Pr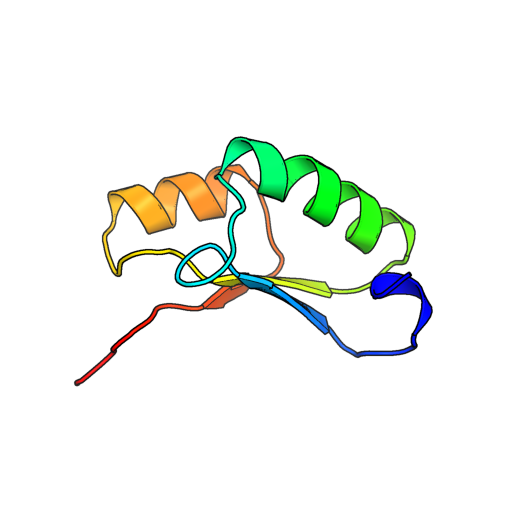otein AF-A0A392VZ90-F1 (afdb_monomer_lite)

Structure (mmCIF, N/CA/C/O backbone):
data_AF-A0A392VZ90-F1
#
_entry.id   AF-A0A392VZ90-F1
#
loop_
_atom_site.group_PDB
_atom_site.id
_atom_site.type_symbol
_atom_site.label_atom_id
_atom_site.label_alt_id
_atom_site.label_comp_id
_atom_site.label_asym_id
_atom_site.label_entity_id
_atom_site.label_seq_id
_atom_site.pdbx_PDB_ins_code
_atom_site.Cartn_x
_atom_site.Cartn_y
_atom_site.Cartn_z
_atom_site.occupancy
_atom_site.B_iso_or_equiv
_atom_site.auth_seq_id
_atom_site.auth_comp_id
_atom_site.auth_asym_id
_atom_site.auth_atom_id
_atom_site.pdbx_PDB_model_num
ATOM 1 N N . ILE A 1 1 ? -12.568 -1.155 8.224 1.00 90.56 1 ILE A N 1
ATOM 2 C CA . ILE A 1 1 ? -12.555 -2.364 9.089 1.00 90.56 1 ILE A CA 1
ATOM 3 C C . ILE A 1 1 ? -11.141 -2.662 9.571 1.00 90.56 1 ILE A C 1
ATOM 5 O O . ILE A 1 1 ? -10.936 -2.582 10.770 1.00 90.56 1 ILE A O 1
ATOM 9 N N . ALA A 1 2 ? -10.167 -2.916 8.684 1.00 94.31 2 ALA A N 1
ATOM 10 C CA . ALA A 1 2 ? -8.788 -3.236 9.088 1.00 94.31 2 ALA A CA 1
ATOM 11 C C . ALA A 1 2 ? -8.164 -2.212 10.061 1.00 94.31 2 ALA A C 1
ATOM 13 O O . ALA A 1 2 ? -7.630 -2.603 11.091 1.00 94.31 2 ALA A O 1
ATOM 14 N N . GLY A 1 3 ? -8.329 -0.909 9.808 1.00 96.12 3 GLY A N 1
ATOM 15 C CA . GLY A 1 3 ? -7.829 0.144 10.704 1.00 96.12 3 GLY A CA 1
ATOM 16 C C . GLY A 1 3 ? -8.489 0.215 12.093 1.00 96.12 3 GLY A C 1
ATOM 17 O O . GLY A 1 3 ? -7.983 0.862 12.995 1.00 96.12 3 GLY A O 1
ATOM 18 N N . LEU A 1 4 ? -9.612 -0.474 12.308 1.00 97.06 4 LEU A N 1
ATOM 19 C CA . LEU A 1 4 ? -10.284 -0.531 13.614 1.00 97.06 4 LEU A CA 1
ATOM 20 C C . LEU A 1 4 ? -9.975 -1.828 14.376 1.00 97.06 4 LEU A C 1
ATOM 22 O O . LEU A 1 4 ? -10.497 -2.033 15.466 1.00 97.06 4 LEU A O 1
ATOM 26 N N . ALA A 1 5 ? -9.160 -2.718 13.805 1.00 97.31 5 ALA A N 1
ATOM 27 C CA . ALA A 1 5 ? -8.892 -4.040 14.367 1.00 97.31 5 ALA A CA 1
ATOM 28 C C . ALA A 1 5 ? -7.767 -4.056 15.422 1.00 97.31 5 ALA A C 1
ATOM 30 O O . ALA A 1 5 ? -7.495 -5.108 15.992 1.00 97.31 5 ALA A O 1
ATOM 31 N N . GLY A 1 6 ? -7.125 -2.913 15.694 1.00 95.88 6 GLY A N 1
ATOM 32 C CA . GLY A 1 6 ? -6.063 -2.797 16.701 1.00 95.88 6 GLY A CA 1
ATOM 33 C C . GLY A 1 6 ? -4.677 -3.259 16.237 1.00 95.88 6 GLY A C 1
ATOM 34 O O . GLY A 1 6 ? -3.828 -3.533 17.078 1.00 95.88 6 GLY A O 1
ATOM 35 N N . TYR A 1 7 ? -4.441 -3.358 14.925 1.00 97.31 7 TYR A N 1
ATOM 36 C CA . TYR A 1 7 ? -3.103 -3.606 14.378 1.00 97.31 7 TYR A CA 1
ATOM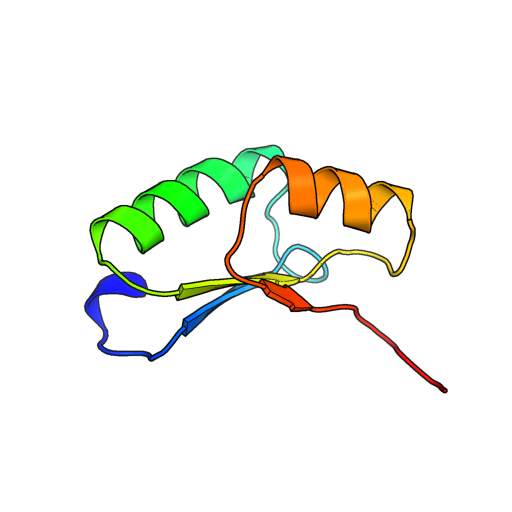 37 C C . TYR A 1 7 ? -2.210 -2.367 14.494 1.00 97.31 7 TYR A C 1
ATOM 39 O O . TYR A 1 7 ? -2.688 -1.246 14.323 1.00 97.31 7 TYR A O 1
ATOM 47 N N . ASP A 1 8 ? -0.904 -2.577 14.677 1.00 97.81 8 ASP A N 1
ATOM 48 C CA . ASP A 1 8 ? 0.088 -1.494 14.652 1.00 97.81 8 ASP A CA 1
ATOM 49 C C . ASP A 1 8 ? 0.178 -0.835 13.265 1.00 97.81 8 ASP A C 1
ATOM 51 O O . ASP A 1 8 ? 0.353 0.379 13.143 1.00 97.81 8 ASP A O 1
ATOM 55 N N . PHE A 1 9 ? 0.025 -1.635 12.204 1.00 98.06 9 PHE A N 1
ATOM 56 C CA . PHE A 1 9 ? -0.016 -1.167 10.824 1.00 98.06 9 PHE A CA 1
ATOM 57 C C . PHE A 1 9 ? -0.837 -2.091 9.919 1.00 98.06 9 PHE A C 1
ATOM 59 O O . PHE A 1 9 ? -1.118 -3.243 10.249 1.00 98.06 9 PHE A O 1
ATOM 66 N N . VAL A 1 10 ? -1.185 -1.587 8.736 1.00 98.12 10 VAL A N 1
ATOM 67 C CA . VAL A 1 10 ? -1.835 -2.343 7.659 1.00 98.12 10 VAL A CA 1
ATOM 68 C C . VAL A 1 10 ? -1.022 -2.202 6.378 1.00 98.12 10 VAL A C 1
ATOM 70 O O . VAL A 1 10 ? -0.595 -1.103 6.024 1.00 98.12 10 VAL A O 1
ATOM 73 N N . VAL A 1 11 ? -0.830 -3.315 5.668 1.00 97.75 11 VAL A N 1
ATOM 74 C CA . VAL A 1 11 ? -0.195 -3.321 4.346 1.00 97.75 11 VAL A CA 1
ATOM 75 C C . VAL A 1 11 ? -1.262 -3.188 3.265 1.00 97.75 11 VAL A C 1
ATOM 77 O O . VAL A 1 11 ? -2.198 -3.983 3.205 1.00 97.75 11 VAL A O 1
ATOM 80 N N . ILE A 1 12 ? -1.102 -2.195 2.397 1.00 97.38 12 ILE A N 1
ATOM 81 C CA . ILE A 1 12 ? -1.845 -2.073 1.145 1.00 97.38 12 ILE A CA 1
ATOM 82 C C . ILE A 1 12 ? -1.004 -2.768 0.073 1.00 97.38 12 ILE A C 1
ATOM 84 O O . ILE A 1 12 ? 0.073 -2.287 -0.283 1.00 97.38 12 ILE A O 1
ATOM 88 N N . ASP A 1 13 ? -1.472 -3.924 -0.393 1.00 96.94 13 ASP A N 1
ATOM 89 C CA . ASP A 1 13 ? -0.759 -4.753 -1.365 1.00 96.94 13 ASP A CA 1
ATOM 90 C C . ASP A 1 13 ? -1.125 -4.360 -2.800 1.00 96.94 13 ASP A C 1
ATOM 92 O O . ASP A 1 13 ? -2.268 -4.543 -3.222 1.00 96.94 13 ASP A O 1
ATOM 96 N N . MET A 1 14 ? -0.151 -3.825 -3.540 1.00 96.38 14 MET A N 1
ATOM 97 C CA . MET A 1 14 ? -0.275 -3.550 -4.973 1.00 96.38 14 MET A CA 1
ATOM 98 C C . MET A 1 14 ? 0.522 -4.528 -5.852 1.00 96.38 14 MET A C 1
ATOM 100 O O . MET A 1 14 ? 0.516 -4.366 -7.067 1.00 96.38 14 MET A O 1
ATOM 104 N N . GLU A 1 15 ? 1.222 -5.513 -5.283 1.00 96.62 15 GLU A N 1
ATOM 105 C CA . GLU A 1 15 ? 1.963 -6.525 -6.052 1.00 96.62 15 GLU A CA 1
ATOM 106 C C . GLU A 1 15 ? 1.075 -7.714 -6.415 1.00 96.62 15 GLU A C 1
ATOM 108 O O . GLU A 1 15 ? 1.072 -8.184 -7.553 1.00 96.62 15 GLU A O 1
ATOM 113 N N . HIS A 1 16 ? 0.305 -8.201 -5.445 1.00 95.62 16 HIS A N 1
ATOM 114 C CA . HIS A 1 16 ? -0.599 -9.337 -5.636 1.00 95.62 16 HIS A CA 1
ATOM 115 C C . HIS A 1 16 ? -2.060 -8.981 -5.360 1.00 95.62 16 HIS A C 1
ATOM 117 O O . HIS A 1 16 ? -2.963 -9.768 -5.654 1.00 95.62 16 HIS A O 1
ATOM 123 N N . GLY A 1 17 ? -2.308 -7.798 -4.796 1.00 91.44 17 GLY A N 1
ATOM 124 C CA . GLY A 1 17 ? -3.648 -7.251 -4.677 1.00 91.44 17 GLY A CA 1
ATOM 125 C C . GLY A 1 17 ? -4.201 -6.803 -6.030 1.00 91.44 17 GLY A C 1
ATOM 126 O O . GLY A 1 17 ? -3.474 -6.470 -6.958 1.00 91.44 17 GLY A O 1
ATOM 127 N N . HIS A 1 18 ? -5.525 -6.745 -6.125 1.00 88.88 18 HIS A N 1
ATOM 128 C CA . HIS A 1 18 ? -6.222 -6.290 -7.334 1.00 88.88 18 HIS A CA 1
ATOM 129 C C . HIS A 1 18 ? -6.253 -4.755 -7.466 1.00 88.88 18 HIS A C 1
ATOM 131 O O . HIS A 1 18 ? -6.844 -4.232 -8.407 1.00 88.88 18 HIS A O 1
ATOM 137 N N . GLY A 1 19 ? -5.690 -4.037 -6.490 1.00 84.44 19 GLY A N 1
ATOM 138 C CA . GLY A 1 19 ? -5.738 -2.583 -6.404 1.00 84.44 19 GLY A CA 1
ATOM 139 C C . GLY A 1 19 ? -4.649 -1.910 -7.233 1.00 84.44 19 GLY A C 1
ATOM 140 O O . GLY A 1 19 ? -3.512 -2.371 -7.304 1.00 84.44 19 GLY A O 1
ATOM 141 N N . SER A 1 20 ? -4.998 -0.778 -7.828 1.00 89.38 20 SER A N 1
ATOM 142 C CA . SER A 1 20 ? -4.074 0.127 -8.499 1.00 89.38 20 SER A CA 1
ATOM 143 C C . SER A 1 20 ? -3.585 1.231 -7.558 1.00 89.38 20 SER A C 1
ATOM 145 O O . SER A 1 20 ? -4.045 1.386 -6.425 1.00 89.38 20 SER A O 1
ATOM 147 N N . ILE A 1 21 ? -2.679 2.075 -8.055 1.00 90.31 21 ILE A N 1
ATOM 148 C CA . ILE A 1 21 ? -2.207 3.247 -7.310 1.00 90.31 21 ILE A CA 1
ATOM 149 C C . ILE A 1 21 ? -3.345 4.209 -6.935 1.00 90.31 21 ILE A C 1
ATOM 151 O O . ILE A 1 21 ? -3.321 4.817 -5.868 1.00 90.31 21 ILE A O 1
ATOM 155 N N . SER A 1 22 ? -4.361 4.326 -7.792 1.00 92.81 22 SER A N 1
ATOM 156 C CA . SER A 1 22 ? -5.524 5.175 -7.540 1.00 92.81 22 SER A CA 1
ATOM 157 C C . SER A 1 22 ? -6.413 4.615 -6.428 1.00 92.81 22 SER A C 1
ATOM 159 O O . SER A 1 22 ? -7.044 5.391 -5.714 1.00 92.81 22 SER A O 1
ATOM 161 N N . ASP A 1 23 ? -6.408 3.294 -6.233 1.00 94.62 23 ASP A N 1
ATOM 162 C CA . ASP A 1 23 ? -7.159 2.616 -5.171 1.00 94.62 23 ASP A CA 1
ATOM 163 C C . ASP A 1 23 ? -6.437 2.679 -3.815 1.00 94.62 23 ASP A C 1
ATOM 165 O O . ASP A 1 23 ? -7.071 2.587 -2.763 1.00 94.62 23 ASP A O 1
ATOM 169 N N . ALA A 1 24 ? -5.116 2.889 -3.818 1.00 95.69 24 ALA A N 1
ATOM 170 C CA . ALA A 1 24 ? -4.328 3.011 -2.595 1.00 95.69 24 ALA A CA 1
ATOM 171 C C . ALA A 1 24 ? -4.675 4.278 -1.794 1.00 95.69 24 ALA A C 1
ATOM 173 O O . ALA A 1 24 ? -4.745 4.222 -0.567 1.00 95.69 24 ALA A O 1
ATOM 174 N N . LEU A 1 25 ? -4.938 5.411 -2.457 1.00 95.88 25 LEU A N 1
ATOM 175 C CA . LEU A 1 25 ? -5.194 6.687 -1.775 1.00 95.88 25 LEU A CA 1
ATOM 176 C C . LEU A 1 25 ? -6.435 6.650 -0.852 1.00 95.88 25 LEU A C 1
ATOM 178 O O . LEU A 1 25 ? -6.317 7.048 0.309 1.00 95.88 25 LEU A O 1
ATOM 182 N N . PRO A 1 26 ? -7.607 6.132 -1.278 1.00 96.56 26 PRO A N 1
ATOM 183 C CA . PRO A 1 26 ? -8.739 5.922 -0.374 1.00 96.56 26 PRO A CA 1
ATOM 184 C C . PRO A 1 26 ? -8.413 5.038 0.839 1.00 96.56 26 PRO A C 1
ATOM 186 O O . PRO A 1 26 ? -8.856 5.338 1.949 1.00 96.56 26 PRO A O 1
ATOM 189 N N . CYS A 1 27 ? -7.618 3.979 0.657 1.00 96.62 27 CYS A N 1
ATOM 190 C CA . CYS A 1 27 ? -7.178 3.117 1.756 1.00 96.62 27 CYS A CA 1
ATOM 191 C C . CYS A 1 27 ? -6.292 3.875 2.754 1.00 96.62 27 CYS A C 1
ATOM 193 O O . CYS A 1 27 ? -6.495 3.750 3.962 1.00 96.62 27 CYS A O 1
ATOM 195 N N . LEU A 1 28 ? -5.360 4.699 2.264 1.00 97.06 28 LEU A N 1
ATOM 196 C CA . LEU A 1 28 ? -4.510 5.548 3.103 1.00 97.06 28 LEU A CA 1
ATOM 197 C C . LEU A 1 28 ? -5.344 6.530 3.930 1.00 97.06 28 LEU A C 1
ATOM 199 O O . LEU A 1 28 ? -5.150 6.625 5.140 1.00 97.06 28 LEU A O 1
ATOM 203 N N . HIS A 1 29 ? -6.324 7.199 3.316 1.00 97.31 29 HIS A N 1
ATOM 204 C CA . HI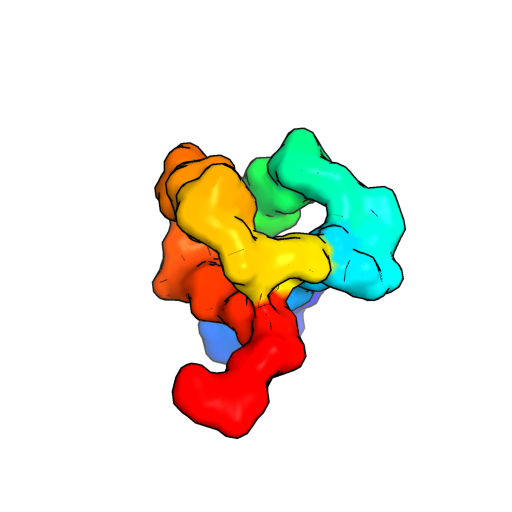S A 1 29 ? -7.235 8.087 4.042 1.00 97.31 29 HIS A CA 1
ATOM 205 C C . HIS A 1 29 ? -8.041 7.347 5.118 1.00 97.31 29 HIS A C 1
ATOM 207 O O . HIS A 1 29 ? -8.188 7.850 6.232 1.00 97.31 29 HIS A O 1
ATOM 213 N N . ALA A 1 30 ? -8.542 6.146 4.815 1.00 97.19 30 ALA A N 1
ATOM 214 C CA . ALA A 1 30 ? -9.301 5.350 5.775 1.00 97.19 30 ALA A CA 1
ATOM 215 C C . ALA A 1 30 ? -8.451 4.917 6.984 1.00 97.19 30 ALA A C 1
ATOM 217 O O . ALA A 1 30 ? -8.940 4.955 8.112 1.00 97.19 30 ALA A O 1
ATOM 218 N N . LEU A 1 31 ? -7.191 4.533 6.760 1.00 97.88 31 LEU A N 1
ATOM 219 C CA . LEU A 1 31 ? -6.251 4.151 7.821 1.00 97.88 31 LEU A CA 1
ATOM 220 C C . LEU A 1 31 ? -5.783 5.361 8.642 1.00 97.88 31 LEU A C 1
ATOM 222 O O . LEU A 1 31 ? -5.693 5.279 9.865 1.00 97.88 31 LEU A O 1
ATOM 226 N N . ALA A 1 32 ? -5.570 6.511 7.997 1.00 97.00 32 ALA A N 1
ATOM 227 C CA . ALA A 1 32 ? -5.253 7.757 8.688 1.00 97.00 32 ALA A CA 1
ATOM 228 C C . ALA A 1 32 ? -6.386 8.186 9.636 1.00 97.00 32 ALA A C 1
ATOM 230 O O . ALA A 1 32 ? -6.124 8.571 10.775 1.00 97.00 32 ALA A O 1
ATOM 231 N N . ALA A 1 33 ? -7.645 8.058 9.203 1.00 97.50 33 ALA A N 1
ATOM 232 C CA . ALA A 1 33 ? -8.812 8.371 10.027 1.00 97.50 33 ALA A CA 1
ATOM 233 C C . ALA A 1 33 ? -8.938 7.465 11.266 1.00 97.50 33 ALA A C 1
ATOM 235 O O . ALA A 1 33 ? -9.467 7.901 12.287 1.00 97.50 33 ALA A O 1
ATOM 236 N N . SER A 1 34 ? -8.440 6.226 11.199 1.00 97.00 34 SER A N 1
ATOM 237 C CA . SER A 1 34 ? -8.379 5.308 12.342 1.00 97.00 34 SER A CA 1
ATOM 238 C C . SER A 1 34 ? -7.054 5.357 13.107 1.00 97.00 34 SER A C 1
ATOM 240 O O . SER A 1 34 ? -6.837 4.528 13.986 1.00 97.00 34 SER A O 1
ATOM 242 N N . GLN A 1 35 ? -6.166 6.304 12.781 1.00 96.69 35 GLN A N 1
ATOM 243 C CA . GLN A 1 35 ? -4.824 6.430 13.359 1.00 96.69 35 GLN A CA 1
ATOM 244 C C . GLN A 1 35 ? -3.973 5.151 13.241 1.00 96.69 35 GLN A C 1
ATOM 246 O O . GLN A 1 35 ? -3.118 4.884 14.082 1.00 96.69 35 GLN A O 1
ATOM 251 N N . THR A 1 36 ? -4.189 4.361 12.189 1.00 98.31 36 THR A N 1
ATOM 252 C CA . THR A 1 36 ? -3.425 3.140 11.907 1.00 98.31 36 THR A CA 1
ATOM 253 C C . THR A 1 36 ? -2.348 3.442 10.878 1.00 98.31 36 THR A C 1
ATOM 255 O O . THR A 1 36 ? -2.639 4.030 9.835 1.00 98.31 36 THR A O 1
ATOM 258 N N . ALA A 1 37 ? -1.107 3.029 11.134 1.00 98.31 37 ALA A N 1
ATOM 259 C CA . ALA A 1 37 ? -0.038 3.219 10.162 1.00 98.31 37 ALA A CA 1
ATOM 260 C C . ALA A 1 37 ? -0.306 2.398 8.891 1.00 98.31 37 ALA A C 1
ATOM 262 O O . ALA A 1 37 ? -0.733 1.244 8.950 1.00 98.31 37 ALA A O 1
ATOM 263 N N . ALA A 1 38 ? -0.039 2.987 7.731 1.00 98.19 38 ALA A N 1
ATOM 264 C CA . ALA A 1 38 ? -0.183 2.336 6.445 1.00 98.19 38 ALA A CA 1
ATOM 265 C C . ALA A 1 38 ? 1.188 2.100 5.807 1.00 98.19 38 ALA A C 1
ATOM 267 O O . ALA A 1 38 ? 2.005 3.014 5.678 1.00 98.19 38 ALA A O 1
ATOM 268 N N . ILE A 1 39 ? 1.412 0.863 5.372 1.00 98.44 39 ILE A N 1
ATOM 269 C CA . ILE A 1 39 ? 2.581 0.459 4.595 1.00 98.44 39 ILE A CA 1
ATOM 270 C C . ILE A 1 39 ? 2.115 0.150 3.176 1.00 98.44 39 ILE A C 1
ATOM 272 O O . ILE A 1 39 ? 1.200 -0.648 2.987 1.00 98.44 39 ILE A O 1
ATOM 276 N N . LEU A 1 40 ? 2.739 0.761 2.173 1.00 97.88 40 LEU A N 1
ATOM 277 C CA . LEU A 1 40 ? 2.419 0.495 0.772 1.00 97.88 40 LEU A CA 1
ATOM 278 C C . LEU A 1 40 ? 3.427 -0.495 0.186 1.00 97.88 40 LEU A C 1
ATOM 280 O O . LEU A 1 40 ? 4.617 -0.185 0.105 1.00 97.88 40 LEU A O 1
ATOM 284 N N . ARG A 1 41 ? 2.966 -1.680 -0.228 1.00 98.00 41 ARG A N 1
ATOM 285 C CA . ARG A 1 41 ? 3.796 -2.638 -0.969 1.00 98.00 41 ARG A CA 1
ATOM 286 C C . ARG A 1 41 ? 3.718 -2.308 -2.450 1.00 98.00 41 ARG A C 1
ATOM 288 O O . ARG A 1 41 ? 2.650 -2.419 -3.047 1.00 98.00 41 ARG A O 1
ATOM 295 N N . VAL A 1 42 ? 4.836 -1.863 -3.017 1.00 97.31 42 VAL A N 1
ATOM 296 C CA . VAL A 1 42 ? 4.911 -1.511 -4.441 1.00 97.31 42 VAL A CA 1
ATOM 297 C C . VAL A 1 42 ? 4.932 -2.775 -5.306 1.00 97.31 42 VAL A C 1
ATOM 299 O O . VAL A 1 42 ? 5.459 -3.789 -4.858 1.00 97.31 42 VAL A O 1
ATOM 302 N N . PRO A 1 43 ? 4.404 -2.731 -6.543 1.00 96.62 43 PRO A N 1
ATOM 303 C CA . PRO A 1 43 ? 4.390 -3.903 -7.422 1.00 96.62 43 PRO A CA 1
ATOM 304 C C . PRO A 1 43 ? 5.784 -4.316 -7.897 1.00 96.62 43 PRO A C 1
ATOM 306 O O . PRO A 1 43 ? 6.026 -5.487 -8.155 1.00 96.62 43 PRO A O 1
ATOM 309 N N . GLU A 1 44 ? 6.706 -3.360 -8.024 1.00 96.81 44 GLU A N 1
ATOM 310 C CA . GLU A 1 44 ? 8.067 -3.613 -8.486 1.00 96.81 44 GLU A CA 1
ATOM 311 C C . GLU A 1 44 ? 9.057 -2.689 -7.773 1.00 96.81 44 GLU A C 1
ATOM 313 O O . GLU A 1 44 ? 8.767 -1.516 -7.505 1.00 96.81 44 GLU A O 1
ATOM 318 N N . THR A 1 45 ? 10.269 -3.192 -7.542 1.00 97.19 45 THR A N 1
ATOM 319 C CA . THR A 1 45 ? 11.372 -2.434 -6.939 1.00 97.19 45 THR A CA 1
ATOM 320 C C . THR A 1 45 ? 12.019 -1.515 -7.975 1.00 97.19 45 THR A C 1
ATOM 322 O O . THR A 1 45 ? 13.088 -1.785 -8.516 1.00 97.19 45 THR A O 1
ATOM 325 N N . THR A 1 46 ? 11.350 -0.398 -8.276 1.00 97.44 46 THR A N 1
ATOM 326 C CA . THR A 1 46 ? 11.873 0.645 -9.171 1.00 97.44 46 THR A CA 1
ATOM 327 C C . THR A 1 46 ? 11.767 2.034 -8.550 1.00 97.44 46 THR A C 1
ATOM 329 O O . THR A 1 46 ? 10.857 2.335 -7.775 1.00 97.44 46 THR A O 1
ATOM 332 N N . ALA A 1 47 ? 12.666 2.939 -8.949 1.00 97.69 47 ALA A N 1
ATOM 333 C CA . ALA A 1 47 ? 12.626 4.333 -8.504 1.00 97.69 47 ALA A CA 1
ATOM 334 C C . ALA A 1 47 ? 11.323 5.049 -8.908 1.00 97.69 47 ALA A C 1
ATOM 336 O O . ALA A 1 47 ? 10.876 5.959 -8.212 1.00 97.69 47 ALA A O 1
ATOM 337 N N . ALA A 1 48 ? 10.701 4.648 -10.022 1.00 97.44 48 ALA A N 1
ATOM 338 C CA . ALA A 1 48 ? 9.426 5.206 -10.461 1.00 97.44 48 ALA A CA 1
ATOM 339 C C . ALA A 1 48 ? 8.294 4.846 -9.488 1.00 97.44 48 ALA A C 1
ATOM 341 O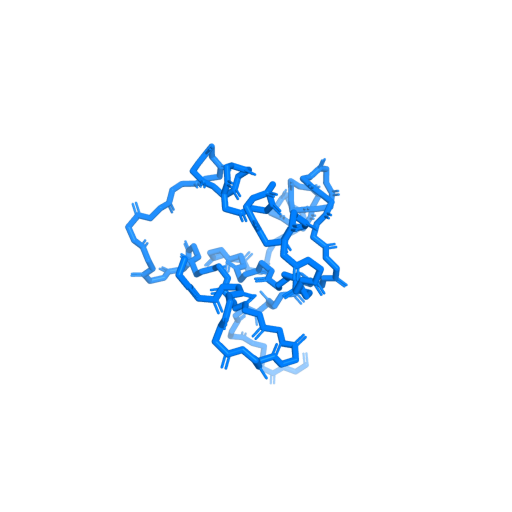 O . ALA A 1 48 ? 7.513 5.721 -9.114 1.00 97.44 48 ALA A O 1
ATOM 342 N N . TRP A 1 49 ? 8.231 3.587 -9.047 1.00 97.19 49 TRP A N 1
ATOM 343 C CA . TRP A 1 49 ? 7.261 3.152 -8.045 1.00 97.19 49 TRP A CA 1
ATOM 344 C C . TRP A 1 49 ? 7.550 3.724 -6.662 1.00 97.19 49 TRP A C 1
ATOM 346 O O . TRP A 1 49 ? 6.613 4.144 -5.991 1.00 97.19 49 TRP A O 1
ATO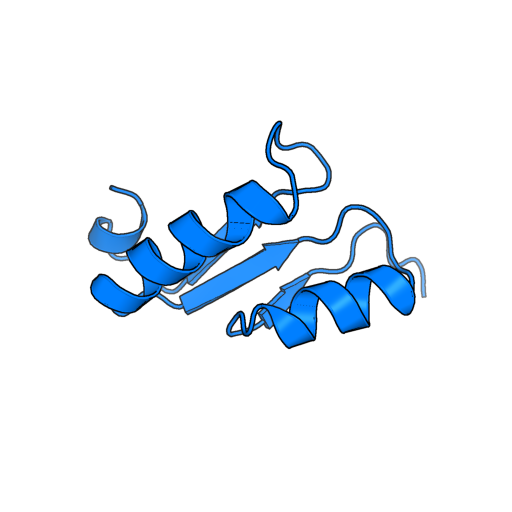M 356 N N . ALA A 1 50 ? 8.822 3.844 -6.275 1.00 97.62 50 ALA A N 1
ATOM 357 C CA . ALA A 1 50 ? 9.200 4.500 -5.027 1.00 97.62 50 ALA A CA 1
ATOM 358 C C . ALA A 1 50 ? 8.726 5.964 -4.982 1.00 97.62 50 ALA A C 1
ATOM 360 O O . ALA A 1 50 ? 8.102 6.368 -4.008 1.00 97.62 50 ALA A O 1
ATOM 361 N N . LYS A 1 51 ? 8.953 6.747 -6.048 1.00 97.88 51 LYS A N 1
ATOM 362 C CA . LYS A 1 51 ? 8.482 8.144 -6.138 1.00 97.88 51 LYS A CA 1
ATOM 363 C C . LYS A 1 51 ? 6.964 8.238 -6.033 1.00 97.88 51 LYS A C 1
ATOM 365 O O . LYS A 1 51 ? 6.456 8.949 -5.180 1.00 97.88 51 LYS A O 1
ATOM 370 N N . LYS A 1 52 ? 6.259 7.443 -6.839 1.00 96.69 52 LYS A N 1
ATOM 371 C CA . LYS A 1 52 ? 4.795 7.351 -6.813 1.00 96.69 52 LYS A CA 1
ATOM 372 C C . LYS A 1 52 ? 4.248 6.995 -5.426 1.00 96.69 52 LYS A C 1
ATOM 374 O O . LYS A 1 52 ? 3.255 7.568 -4.995 1.00 96.69 52 LYS A O 1
ATOM 379 N N . ALA A 1 53 ? 4.886 6.048 -4.739 1.00 96.88 53 ALA A N 1
ATOM 380 C CA . ALA A 1 53 ? 4.522 5.673 -3.380 1.00 96.88 53 ALA A CA 1
ATOM 381 C C . ALA A 1 53 ? 4.774 6.821 -2.394 1.00 96.88 53 ALA A C 1
ATOM 383 O O . ALA A 1 53 ? 3.900 7.113 -1.589 1.00 96.88 53 ALA A O 1
ATOM 384 N N . LEU A 1 54 ? 5.918 7.508 -2.479 1.00 97.50 54 LEU A N 1
ATOM 385 C CA . LEU A 1 54 ? 6.222 8.670 -1.636 1.00 97.50 54 LEU A CA 1
ATOM 386 C C . LEU A 1 54 ? 5.230 9.822 -1.851 1.00 97.50 54 LEU A C 1
ATOM 388 O O . LEU A 1 54 ? 4.795 10.422 -0.872 1.00 97.50 54 LEU A O 1
ATOM 392 N N . ASP A 1 55 ? 4.823 10.083 -3.096 1.00 97.12 55 ASP A N 1
ATOM 393 C CA . ASP A 1 55 ? 3.842 11.123 -3.436 1.00 97.12 55 ASP A CA 1
ATOM 394 C C . ASP A 1 55 ? 2.458 10.854 -2.810 1.00 97.12 55 ASP A C 1
ATOM 396 O O . ASP A 1 55 ? 1.716 11.791 -2.519 1.00 97.12 55 ASP A O 1
ATOM 400 N N . LEU A 1 56 ? 2.111 9.582 -2.570 1.00 96.31 56 LEU A N 1
ATOM 401 C CA . LEU A 1 56 ? 0.884 9.184 -1.868 1.00 96.31 56 LEU A CA 1
ATOM 402 C C . LEU A 1 56 ? 0.964 9.351 -0.340 1.00 96.31 56 LEU A C 1
ATOM 404 O O . LEU A 1 56 ? -0.073 9.366 0.321 1.00 96.31 56 LEU A O 1
ATOM 408 N N . GLY A 1 57 ? 2.168 9.462 0.225 1.00 95.88 57 GLY A N 1
ATOM 409 C CA . GLY A 1 57 ? 2.397 9.699 1.652 1.00 95.88 57 GLY A CA 1
ATOM 410 C C . GLY A 1 57 ? 2.053 8.556 2.627 1.00 95.88 57 GLY A C 1
ATOM 411 O O . GLY A 1 57 ? 1.504 8.852 3.691 1.00 95.88 57 GLY A O 1
ATOM 412 N N . PRO A 1 58 ? 2.352 7.269 2.346 1.00 97.69 58 PRO A N 1
ATOM 413 C CA . PRO A 1 58 ? 2.250 6.216 3.355 1.00 97.69 58 PRO A CA 1
ATOM 414 C C . PRO A 1 58 ? 3.311 6.403 4.453 1.00 97.69 58 PRO A C 1
ATOM 416 O O . PRO A 1 58 ? 4.358 7.013 4.236 1.00 97.69 58 PRO A O 1
ATOM 419 N N . GLN A 1 59 ? 3.086 5.814 5.628 1.00 98.19 59 GLN A N 1
ATOM 420 C CA . GLN A 1 59 ? 4.059 5.820 6.728 1.00 98.19 59 GLN A CA 1
ATOM 421 C C . GLN A 1 59 ? 5.263 4.905 6.455 1.00 98.19 59 GLN A C 1
ATOM 423 O O . GLN A 1 59 ? 6.296 5.035 7.108 1.00 98.19 59 GLN A O 1
ATOM 428 N N . GLY A 1 60 ? 5.150 3.995 5.488 1.00 98.12 60 GLY A N 1
ATOM 429 C CA . GLY A 1 60 ? 6.268 3.188 5.023 1.00 98.12 60 GLY A CA 1
ATOM 430 C C . GLY A 1 60 ? 6.034 2.573 3.649 1.00 98.12 60 GLY A C 1
ATOM 431 O O . GLY A 1 60 ? 4.909 2.495 3.153 1.00 98.12 60 GLY A O 1
ATOM 432 N N . ILE A 1 61 ? 7.130 2.130 3.039 1.00 98.19 61 ILE A N 1
ATOM 433 C CA . ILE A 1 61 ? 7.145 1.469 1.734 1.00 98.19 61 ILE A CA 1
ATOM 434 C C . ILE A 1 61 ? 7.758 0.083 1.915 1.00 98.19 61 ILE A C 1
ATOM 436 O O . ILE A 1 61 ? 8.818 -0.053 2.525 1.00 98.19 61 ILE A O 1
ATOM 440 N N . MET A 1 62 ? 7.092 -0.936 1.379 1.00 98.25 62 MET A N 1
ATOM 441 C CA . MET A 1 62 ? 7.593 -2.305 1.316 1.00 98.25 62 MET A CA 1
ATOM 442 C C . MET A 1 62 ? 8.008 -2.614 -0.122 1.00 98.25 62 MET A C 1
ATOM 444 O O . MET A 1 62 ? 7.186 -2.554 -1.038 1.00 98.25 62 MET A O 1
ATOM 448 N N . PHE A 1 63 ? 9.284 -2.943 -0.309 1.00 98.06 63 PHE A N 1
ATOM 449 C CA . PHE A 1 63 ? 9.826 -3.349 -1.602 1.00 98.06 63 PHE A CA 1
ATOM 450 C C . PHE A 1 63 ? 9.776 -4.873 -1.745 1.00 98.06 63 PHE A C 1
ATOM 452 O O . PHE A 1 63 ? 10.210 -5.573 -0.825 1.00 98.06 63 PHE A O 1
ATOM 459 N N . PRO A 1 64 ? 9.260 -5.400 -2.865 1.00 97.44 64 PRO A N 1
ATOM 460 C CA . PRO A 1 64 ? 9.250 -6.831 -3.109 1.00 97.44 64 PRO A CA 1
ATOM 461 C C . PRO A 1 64 ? 10.609 -7.342 -3.599 1.00 97.44 64 PRO A C 1
ATOM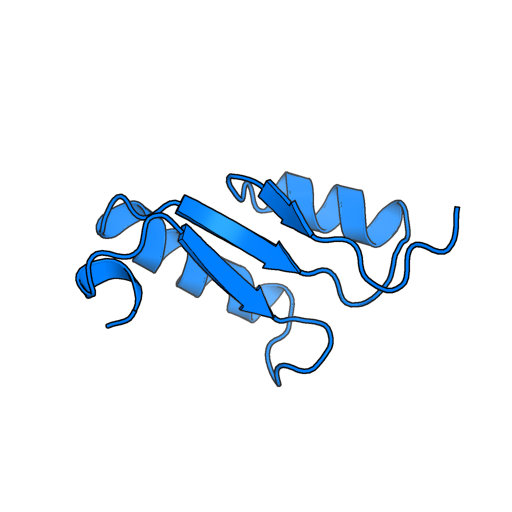 463 O O . PRO A 1 64 ? 11.391 -6.598 -4.193 1.00 97.44 64 PRO A O 1
ATOM 466 N N . MET A 1 65 ? 10.857 -8.639 -3.385 1.00 96.06 65 MET A N 1
ATOM 467 C CA . MET A 1 65 ? 11.946 -9.396 -4.020 1.00 96.06 65 MET A CA 1
ATOM 468 C C . MET A 1 65 ? 13.339 -8.738 -3.911 1.00 96.06 65 MET A C 1
ATOM 470 O O . MET A 1 65 ? 14.047 -8.592 -4.904 1.00 96.06 65 MET A O 1
ATOM 474 N N . ILE A 1 66 ? 13.742 -8.321 -2.704 1.00 95.81 66 ILE A N 1
ATOM 475 C CA . ILE A 1 66 ? 15.108 -7.835 -2.450 1.00 95.81 66 ILE A CA 1
ATOM 476 C C . ILE A 1 66 ? 16.038 -9.029 -2.217 1.00 95.81 66 ILE A C 1
ATOM 478 O O . ILE A 1 66 ? 15.865 -9.767 -1.249 1.00 95.81 66 ILE A O 1
ATOM 482 N N . GLU A 1 67 ? 17.023 -9.205 -3.096 1.00 94.31 67 GLU A N 1
ATOM 483 C CA . GLU A 1 67 ? 17.954 -10.344 -3.066 1.00 94.31 67 GLU A CA 1
ATOM 484 C C . GLU A 1 67 ? 19.344 -9.998 -2.497 1.00 94.31 67 GLU A C 1
ATOM 486 O O . GLU A 1 67 ? 20.116 -10.906 -2.184 1.00 94.31 67 GLU A O 1
ATOM 491 N N . SER A 1 68 ? 19.664 -8.708 -2.328 1.00 87.75 68 SER A N 1
ATOM 492 C CA . SER A 1 68 ? 20.911 -8.218 -1.715 1.00 87.75 68 SER A CA 1
ATOM 493 C C . SER A 1 68 ? 20.817 -6.761 -1.285 1.00 87.75 68 SER A C 1
ATOM 495 O O . SER A 1 68 ? 20.255 -5.981 -2.090 1.00 87.75 68 SER A O 1
#

Foldseek 3Di:
DVLQPPDQADEDEPQPDPDDLVRVLVVQVVNVVSVHAYEYEFNAPDPVSVVSVVVSPGPYYHHPDDPD

pLDDT: mean 96.18, std 2.74, range [84.44, 98.44]

Secondary structure (DSSP, 8-state):
-GGGTT-SEEEEESSSSS--HHHHHHHHHHHHHTT-EEEEE-SS--HHHHHHHHHH--SEEE-S----

Sequence (68 aa):
IAGLAGYDFVVIDMEHGHGSISDALPCLHALAASQTAAILRVPETTAAWAKKALDLGPQGIMFPMIES

InterPro domains:
  IPR005000 HpcH/HpaI aldolase/citrate lyase domain [PF03328] (2-68)
  IPR015813 Pyruvate/Phosphoenolpyruvate kinase-like domain superfamily [SSF51621] (1-68)
  IPR040442 Pyruvate kinase-like domain superfamily [G3DSA:3.20.20.60] (1-68)
  IPR050251 HpcH/HpaI aldolase [PTHR30502] (1-68)

Radius of gyration: 11.71 Å; chains: 1; bounding box: 34×22×27 Å

Organism: NCBI:txid97028